Protein AF-A0A176YIU0-F1 (afdb_monomer_lite)

Radius of gyration: 16.41 Å; chains: 1; bounding box: 23×20×56 Å

Organism: NCBI:txid1505087

Foldseek 3Di:
DDDPDDPPPDPDPPPQDPPPDPADLVRLVVVLVVCVVPPDPVCVSVNVNSCVVVDDDDD

pLDDT: mean 72.68, std 15.43, range [45.75, 91.62]

Structure (mmCIF, N/CA/C/O backbone):
data_AF-A0A176YIU0-F1
#
_entry.id   AF-A0A176YIU0-F1
#
loop_
_atom_site.group_PDB
_atom_site.id
_atom_site.type_symbol
_atom_site.label_atom_id
_atom_site.label_alt_id
_atom_site.label_comp_id
_atom_site.label_asym_id
_atom_site.label_entity_id
_atom_site.label_seq_id
_atom_site.pdbx_PDB_ins_code
_atom_site.Cartn_x
_atom_site.Cartn_y
_atom_site.Cartn_z
_atom_site.occupancy
_atom_site.B_iso_or_equiv
_atom_site.auth_seq_id
_atom_site.auth_comp_id
_atom_site.auth_asym_id
_atom_site.auth_atom_id
_atom_site.pdbx_PDB_model_num
ATOM 1 N N . MET A 1 1 ? 7.509 -5.650 -44.341 1.00 46.62 1 MET A N 1
ATOM 2 C CA . MET A 1 1 ? 7.925 -5.512 -42.929 1.00 46.62 1 MET A CA 1
ATOM 3 C C . MET A 1 1 ? 7.026 -4.464 -42.291 1.00 46.62 1 MET A C 1
ATOM 5 O O . MET A 1 1 ? 7.029 -3.358 -42.823 1.00 46.62 1 MET A O 1
ATOM 9 N N . PRO A 1 2 ? 6.192 -4.766 -41.278 1.00 51.31 2 PRO A N 1
ATOM 10 C CA . PRO A 1 2 ? 5.351 -3.739 -40.680 1.00 51.31 2 PRO A CA 1
ATOM 11 C C . PRO A 1 2 ? 6.158 -2.963 -39.633 1.00 51.31 2 PRO A C 1
ATOM 13 O O . PRO A 1 2 ? 6.804 -3.549 -38.769 1.00 51.31 2 PRO A O 1
ATOM 16 N N . VAL A 1 3 ? 6.135 -1.637 -39.744 1.00 54.81 3 VAL A N 1
ATOM 17 C CA . VAL A 1 3 ? 6.639 -0.714 -38.724 1.00 54.81 3 VAL A CA 1
ATOM 18 C C . VAL A 1 3 ? 5.547 -0.588 -37.668 1.00 54.81 3 VAL A C 1
ATOM 20 O O . VAL A 1 3 ? 4.470 -0.071 -37.959 1.00 54.81 3 VAL A O 1
ATOM 23 N N . ILE A 1 4 ? 5.808 -1.090 -36.461 1.00 62.66 4 ILE A N 1
ATOM 24 C CA . ILE A 1 4 ? 4.954 -0.849 -35.299 1.00 62.66 4 ILE A CA 1
ATOM 25 C C . ILE A 1 4 ? 5.102 0.633 -34.944 1.00 62.66 4 ILE A C 1
ATOM 27 O O . ILE A 1 4 ? 6.127 1.052 -34.412 1.00 62.66 4 ILE A O 1
ATOM 31 N N . GLN A 1 5 ? 4.101 1.440 -35.293 1.00 56.66 5 GLN A N 1
ATOM 32 C CA . GLN A 1 5 ? 3.987 2.807 -34.796 1.00 56.66 5 GLN A CA 1
ATOM 33 C C . GLN A 1 5 ? 3.365 2.728 -33.406 1.00 56.66 5 GLN A C 1
ATOM 35 O O . GLN A 1 5 ? 2.185 2.411 -33.267 1.00 56.66 5 GLN A O 1
ATOM 40 N N . ILE A 1 6 ? 4.181 2.952 -32.379 1.00 59.38 6 ILE A N 1
ATOM 41 C CA . ILE A 1 6 ? 3.692 3.078 -31.010 1.00 59.38 6 ILE A CA 1
ATOM 42 C C . ILE A 1 6 ? 3.009 4.443 -30.909 1.00 59.38 6 ILE A C 1
ATOM 44 O O . ILE A 1 6 ? 3.659 5.487 -30.915 1.00 59.38 6 ILE A O 1
ATOM 48 N N . ASP A 1 7 ? 1.680 4.417 -30.890 1.00 52.12 7 ASP A N 1
ATOM 49 C CA . ASP A 1 7 ? 0.842 5.581 -30.635 1.00 52.12 7 ASP A CA 1
ATOM 50 C C . ASP A 1 7 ? 1.074 6.043 -29.189 1.00 52.12 7 ASP A C 1
ATOM 52 O O . ASP A 1 7 ? 0.623 5.419 -28.232 1.00 52.12 7 ASP A O 1
ATOM 56 N N . HIS A 1 8 ? 1.805 7.145 -29.023 1.00 57.06 8 HIS A N 1
ATOM 57 C CA . HIS A 1 8 ? 2.049 7.808 -27.736 1.00 57.06 8 HIS A CA 1
ATOM 58 C C . HIS A 1 8 ? 0.796 8.533 -27.187 1.00 57.06 8 HIS A C 1
ATOM 60 O O . HIS A 1 8 ? 0.909 9.465 -26.389 1.00 57.06 8 HIS A O 1
ATOM 66 N N . SER A 1 9 ? -0.411 8.122 -27.585 1.00 58.41 9 SER A N 1
ATOM 67 C CA . SER A 1 9 ? -1.660 8.825 -27.287 1.00 58.41 9 SER A CA 1
ATOM 68 C C . SER A 1 9 ? -2.529 8.046 -26.304 1.00 58.41 9 SER A C 1
ATOM 70 O O . SER A 1 9 ? -3.619 7.594 -26.635 1.00 58.41 9 SER A O 1
ATOM 72 N N . ARG A 1 10 ? -2.061 7.920 -25.058 1.00 52.69 10 ARG A N 1
ATOM 73 C CA . ARG A 1 10 ? -2.900 7.854 -23.845 1.00 52.69 10 ARG A CA 1
ATOM 74 C C . ARG A 1 10 ? -1.985 7.767 -22.633 1.00 52.69 10 ARG A C 1
ATOM 76 O O . ARG A 1 10 ? -1.645 6.687 -22.162 1.00 52.69 10 ARG A O 1
ATOM 83 N N . VAL A 1 11 ? -1.607 8.928 -22.103 1.00 52.88 11 VAL A N 1
ATOM 84 C CA . VAL A 1 11 ? -1.243 9.011 -20.688 1.00 52.88 11 VAL A CA 1
ATOM 85 C C . VAL A 1 11 ? -2.499 8.581 -19.938 1.00 52.88 11 VAL A C 1
ATOM 87 O O . VAL A 1 11 ? -3.476 9.329 -19.881 1.00 52.88 11 VAL A O 1
ATOM 90 N N . ALA A 1 12 ? -2.532 7.328 -19.484 1.00 59.72 12 ALA A N 1
ATOM 91 C CA . ALA A 1 12 ? -3.580 6.872 -18.591 1.00 59.72 12 ALA A CA 1
ATOM 92 C C . ALA A 1 12 ? -3.604 7.841 -17.399 1.00 59.72 12 ALA A C 1
ATOM 94 O O . ALA A 1 12 ? -2.527 8.228 -16.931 1.00 59.72 12 ALA A O 1
ATOM 95 N N . PRO A 1 13 ? -4.784 8.287 -16.931 1.00 53.84 13 PRO A N 1
ATOM 96 C CA . PRO A 1 13 ? -4.844 9.064 -15.706 1.00 53.84 13 PRO A CA 1
ATOM 97 C C . PRO A 1 13 ? -4.106 8.261 -14.640 1.00 53.84 13 PRO A C 1
ATOM 99 O O . PRO A 1 13 ? -4.399 7.081 -14.446 1.00 53.84 13 PRO A O 1
ATOM 102 N N . SER A 1 14 ? -3.083 8.875 -14.046 1.00 52.25 14 SER A N 1
ATOM 103 C CA . SER A 1 14 ? -2.297 8.255 -12.988 1.00 52.25 14 SER A CA 1
ATOM 104 C C . SER A 1 14 ? -3.274 7.741 -11.934 1.00 52.25 14 SER A C 1
ATOM 106 O O . SER A 1 14 ? -3.941 8.530 -11.274 1.00 52.25 14 SER A O 1
ATOM 108 N N . ILE A 1 15 ? -3.388 6.416 -11.824 1.00 55.66 15 ILE A N 1
ATOM 109 C CA . ILE A 1 15 ? -4.242 5.729 -10.839 1.00 55.66 15 ILE A CA 1
ATOM 110 C C . ILE A 1 15 ? -3.671 5.939 -9.424 1.00 55.66 15 ILE A C 1
ATOM 112 O O . ILE A 1 15 ? -4.303 5.623 -8.422 1.00 55.66 15 ILE A O 1
ATOM 116 N N . LEU A 1 16 ? -2.464 6.503 -9.333 1.00 51.41 16 LEU A N 1
ATOM 117 C CA . LEU A 1 16 ? -1.833 6.853 -8.077 1.00 51.41 16 LEU A CA 1
ATOM 118 C C . LEU A 1 16 ? -2.533 8.080 -7.475 1.00 51.41 16 LEU A C 1
ATOM 120 O O . LEU A 1 16 ? -2.655 9.096 -8.170 1.00 51.41 16 LEU A O 1
ATOM 124 N N . PRO A 1 17 ? -2.957 8.014 -6.198 1.00 52.12 17 PRO A N 1
ATOM 125 C CA . PRO A 1 17 ? -3.467 9.169 -5.475 1.00 52.12 17 PRO A CA 1
ATOM 126 C C . PRO A 1 17 ? -2.510 10.351 -5.641 1.00 52.12 17 PRO A C 1
ATOM 128 O O . PRO A 1 17 ? -1.296 10.195 -5.511 1.00 52.12 17 PRO A O 1
ATOM 131 N N . ALA A 1 18 ? -3.059 11.532 -5.934 1.00 53.38 18 ALA A N 1
ATOM 132 C CA . ALA A 1 18 ? -2.325 12.755 -6.278 1.00 53.38 18 ALA A CA 1
ATOM 133 C C . ALA A 1 18 ? -1.378 13.286 -5.179 1.00 53.38 18 ALA A C 1
ATOM 135 O O . ALA A 1 18 ? -0.728 14.308 -5.374 1.00 53.38 18 ALA A O 1
ATOM 136 N N . ASP A 1 19 ? -1.276 12.589 -4.051 1.00 53.62 19 ASP A N 1
ATOM 137 C CA . ASP A 1 19 ? -0.516 12.990 -2.878 1.00 53.62 19 ASP A CA 1
ATOM 138 C C . ASP A 1 19 ? 0.277 11.798 -2.333 1.00 53.62 19 ASP A C 1
ATOM 140 O O . ASP A 1 19 ? 0.194 11.454 -1.158 1.00 53.62 19 ASP A O 1
ATOM 144 N N . VAL A 1 20 ? 1.036 11.102 -3.191 1.00 57.72 20 VAL A N 1
ATOM 145 C CA . VAL A 1 20 ? 2.125 10.297 -2.635 1.00 57.72 20 VAL A CA 1
ATOM 146 C C . VAL A 1 20 ? 3.203 11.297 -2.231 1.00 57.72 20 VAL A C 1
ATOM 148 O O . VAL A 1 20 ? 3.817 11.889 -3.128 1.0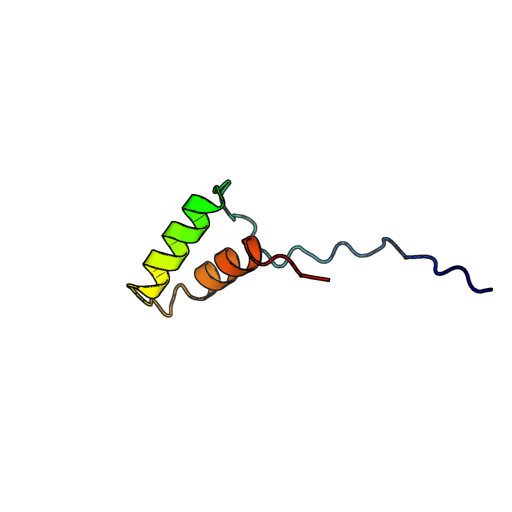0 57.72 20 VAL A O 1
ATOM 151 N N . PRO A 1 21 ? 3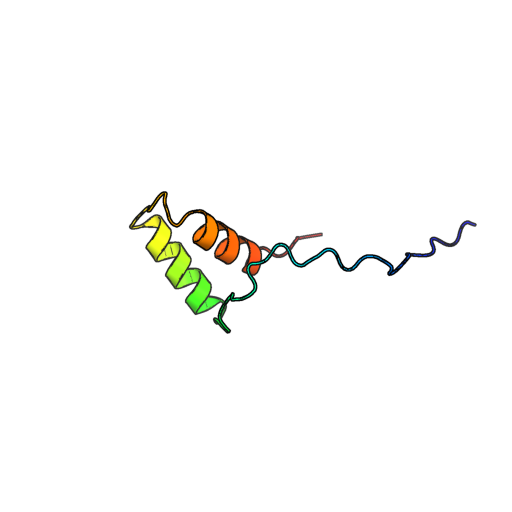.428 11.536 -0.923 1.00 60.84 21 PRO A N 1
ATOM 152 C CA . PRO A 1 21 ? 4.419 12.503 -0.481 1.00 60.84 21 PRO A CA 1
ATOM 153 C C . PRO A 1 21 ? 5.759 12.216 -1.167 1.00 60.84 21 PRO A C 1
ATOM 155 O O . PRO A 1 21 ? 6.038 11.082 -1.576 1.00 60.84 21 PRO A O 1
ATOM 158 N N . LYS A 1 22 ? 6.600 13.245 -1.329 1.00 67.75 22 LYS A N 1
ATOM 159 C CA . LYS A 1 22 ? 8.016 13.066 -1.691 1.00 67.75 22 LYS A CA 1
ATOM 160 C C . LYS A 1 22 ? 8.693 12.270 -0.573 1.00 67.75 22 LYS A C 1
ATOM 162 O O . LYS A 1 22 ? 9.304 12.840 0.317 1.00 67.75 22 LYS A O 1
ATOM 167 N N . LEU A 1 23 ? 8.491 10.966 -0.606 1.00 75.62 23 LEU A N 1
ATOM 168 C CA . LEU A 1 23 ? 8.925 10.004 0.376 1.00 75.62 23 LEU A CA 1
ATOM 169 C C . LEU A 1 23 ? 10.083 9.230 -0.246 1.00 75.62 23 LEU A C 1
ATOM 171 O O . LEU A 1 23 ? 9.971 8.793 -1.397 1.00 75.62 23 LEU A O 1
ATOM 175 N N . SER A 1 24 ? 11.188 9.094 0.479 1.00 83.50 24 SER A N 1
ATOM 176 C CA . SER A 1 24 ? 12.260 8.195 0.059 1.00 83.50 24 SER A CA 1
ATOM 177 C C . SER A 1 24 ? 11.765 6.747 0.068 1.00 83.50 24 SER A C 1
ATOM 179 O O . SER A 1 24 ? 10.819 6.409 0.786 1.00 83.50 24 SER A O 1
ATOM 181 N N . ASP A 1 25 ? 12.413 5.873 -0.696 1.00 84.50 25 ASP A N 1
ATOM 182 C CA . ASP A 1 25 ? 12.050 4.455 -0.743 1.00 84.50 25 ASP A CA 1
ATOM 183 C C . ASP A 1 25 ? 12.188 3.794 0.640 1.00 84.50 25 ASP A C 1
ATOM 185 O O . ASP A 1 25 ? 11.317 3.025 1.044 1.00 84.50 25 ASP A O 1
ATOM 189 N N . ASP A 1 26 ? 13.207 4.174 1.421 1.00 86.19 26 ASP A N 1
ATOM 190 C CA . ASP A 1 26 ? 13.400 3.705 2.803 1.00 86.19 26 ASP A CA 1
ATOM 191 C C . ASP A 1 26 ? 12.237 4.090 3.727 1.00 86.19 26 ASP A C 1
ATOM 193 O O . ASP A 1 26 ? 11.750 3.286 4.521 1.00 86.19 26 ASP A O 1
ATOM 197 N N . GLU A 1 27 ? 11.755 5.326 3.614 1.00 88.19 27 GLU A N 1
ATOM 198 C CA . GLU A 1 27 ? 10.607 5.805 4.383 1.00 88.19 27 GLU A CA 1
ATOM 199 C C . GLU A 1 27 ? 9.316 5.098 3.942 1.00 88.19 27 GLU A C 1
ATOM 201 O O . GLU A 1 27 ? 8.451 4.805 4.771 1.00 88.19 27 GLU A O 1
ATOM 206 N N . CYS A 1 28 ? 9.188 4.798 2.646 1.00 86.88 28 CYS A N 1
ATOM 207 C CA . CYS A 1 28 ? 8.081 4.020 2.096 1.00 86.88 28 CYS A CA 1
ATOM 208 C C . CYS A 1 28 ? 8.073 2.605 2.679 1.00 86.88 28 CYS A C 1
ATOM 210 O O . CYS A 1 28 ? 7.035 2.123 3.137 1.00 86.88 28 CYS A O 1
ATOM 212 N N . LEU A 1 29 ? 9.244 1.970 2.743 1.00 87.88 29 LEU A N 1
ATOM 213 C CA . LEU A 1 29 ? 9.411 0.645 3.322 1.00 87.88 29 LEU A CA 1
ATOM 214 C C . LEU A 1 29 ? 9.123 0.639 4.829 1.00 87.88 29 LEU A C 1
ATOM 216 O O . LEU A 1 29 ? 8.401 -0.235 5.303 1.00 87.88 29 LEU A O 1
ATOM 220 N N . ALA A 1 30 ? 9.603 1.637 5.577 1.00 89.00 30 ALA A N 1
ATOM 221 C CA . ALA A 1 30 ? 9.320 1.762 7.008 1.00 89.00 30 ALA A CA 1
ATOM 222 C C . ALA A 1 30 ? 7.811 1.880 7.294 1.00 89.00 30 ALA A C 1
ATOM 224 O O . ALA A 1 30 ? 7.300 1.257 8.227 1.00 89.00 30 ALA A O 1
ATOM 225 N N . ARG A 1 31 ? 7.072 2.628 6.461 1.00 87.00 31 ARG A N 1
ATOM 226 C CA . ARG A 1 31 ? 5.607 2.730 6.567 1.00 87.00 31 ARG A CA 1
ATOM 227 C C . ARG A 1 31 ? 4.900 1.419 6.236 1.00 87.00 31 ARG A C 1
ATOM 229 O O . ARG A 1 31 ? 3.933 1.081 6.912 1.00 87.00 31 ARG A O 1
ATOM 236 N N . LEU A 1 32 ? 5.386 0.672 5.243 1.00 89.25 32 LEU A N 1
ATOM 237 C CA . LEU A 1 32 ? 4.852 -0.653 4.915 1.00 89.25 32 LEU A CA 1
ATOM 238 C C . LEU A 1 32 ? 5.061 -1.651 6.053 1.00 89.25 32 LEU A C 1
ATOM 240 O O . LEU A 1 32 ? 4.123 -2.357 6.407 1.00 89.25 32 LEU A O 1
ATOM 244 N N . VAL A 1 33 ? 6.252 -1.677 6.659 1.00 91.62 33 VAL A N 1
ATOM 245 C CA . VAL A 1 33 ? 6.529 -2.519 7.835 1.00 91.62 33 VAL A CA 1
ATOM 246 C C . VAL A 1 33 ? 5.545 -2.191 8.954 1.00 91.62 33 VAL A C 1
ATOM 248 O O . VAL A 1 33 ? 4.890 -3.091 9.474 1.00 91.62 33 VAL A O 1
ATOM 251 N N . HIS A 1 34 ? 5.361 -0.905 9.254 1.00 88.06 34 HIS A N 1
ATOM 252 C CA . HIS A 1 34 ? 4.425 -0.483 10.289 1.00 88.06 34 HIS A CA 1
ATOM 253 C C . HIS A 1 34 ? 2.974 -0.898 9.989 1.00 88.06 34 HIS A C 1
ATOM 255 O O . HIS A 1 34 ? 2.264 -1.351 10.883 1.00 88.06 34 HIS A O 1
ATOM 261 N N . ALA A 1 35 ? 2.538 -0.797 8.731 1.00 87.81 35 ALA A N 1
ATOM 262 C CA . ALA A 1 35 ? 1.198 -1.215 8.322 1.00 87.81 35 ALA A CA 1
ATOM 263 C C . ALA A 1 35 ? 0.978 -2.739 8.411 1.00 87.81 35 ALA A C 1
ATOM 265 O O . ALA A 1 35 ? -0.152 -3.185 8.595 1.00 87.81 35 ALA A O 1
ATOM 266 N N . VAL A 1 36 ? 2.041 -3.543 8.299 1.00 87.38 36 VAL A N 1
ATOM 267 C CA . VAL A 1 36 ? 1.984 -4.998 8.516 1.00 87.38 36 VAL A CA 1
ATOM 268 C C . VAL A 1 36 ? 1.941 -5.336 10.009 1.00 87.38 36 VAL A C 1
ATOM 270 O O . VAL A 1 36 ? 1.231 -6.259 10.404 1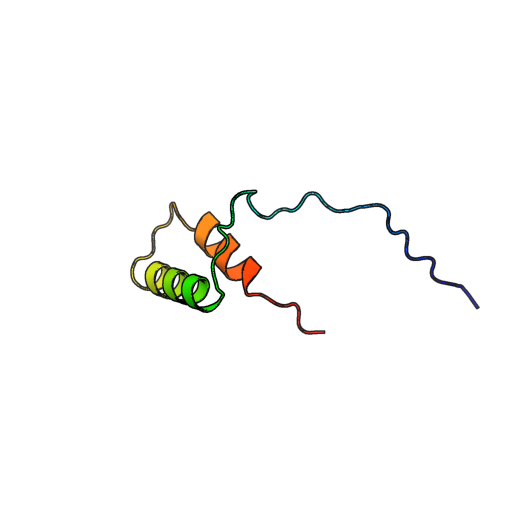.00 87.38 36 VAL A O 1
ATOM 273 N N . GLU A 1 37 ? 2.675 -4.598 10.844 1.00 90.38 37 GLU A N 1
ATOM 274 C CA . GLU A 1 37 ? 2.675 -4.780 12.303 1.00 90.38 37 GLU A CA 1
ATOM 275 C C . GLU A 1 37 ? 1.350 -4.362 12.951 1.00 90.38 37 GLU A C 1
ATOM 277 O O . GLU A 1 37 ? 0.897 -5.001 13.903 1.00 90.38 37 GLU A O 1
ATOM 282 N N . ALA A 1 38 ? 0.713 -3.317 12.420 1.00 89.12 38 ALA A N 1
ATOM 283 C CA . ALA A 1 38 ? -0.595 -2.832 12.844 1.00 89.12 38 ALA A CA 1
ATOM 284 C C . ALA A 1 38 ? -1.568 -2.796 11.651 1.00 89.12 38 ALA A C 1
ATOM 286 O O . ALA A 1 38 ? -1.796 -1.726 11.078 1.00 89.12 38 ALA A O 1
ATOM 287 N N . PRO A 1 39 ? -2.150 -3.951 11.268 1.00 85.19 39 PRO A N 1
ATOM 288 C CA . PRO A 1 39 ? -3.074 -4.025 10.148 1.00 85.19 39 PRO A CA 1
ATOM 289 C C . PRO A 1 39 ? -4.324 -3.189 10.411 1.00 85.19 39 PRO A C 1
ATOM 291 O O . PRO A 1 39 ? -5.081 -3.460 11.345 1.00 85.19 39 PRO A O 1
ATOM 294 N N . ASP A 1 40 ? -4.551 -2.202 9.552 1.00 84.75 40 ASP A N 1
ATOM 295 C CA . ASP A 1 40 ? -5.735 -1.353 9.580 1.00 84.75 40 ASP A CA 1
ATOM 296 C C . ASP A 1 40 ? -6.511 -1.520 8.262 1.00 84.75 40 ASP A C 1
ATOM 298 O O . ASP A 1 40 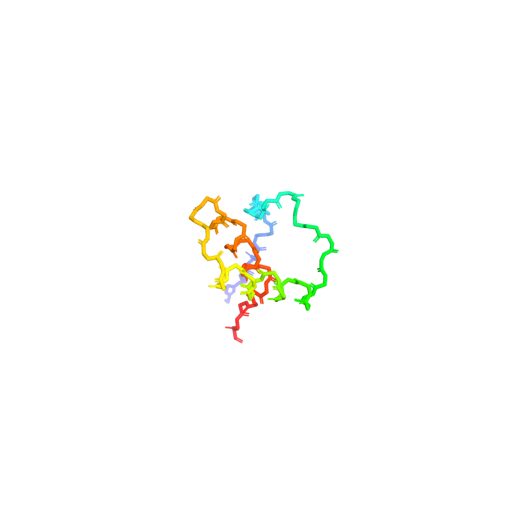? -6.005 -1.137 7.198 1.00 84.75 40 ASP A O 1
ATOM 302 N N . PRO A 1 41 ? -7.723 -2.109 8.296 1.00 84.56 41 PRO A N 1
ATOM 303 C CA . PRO A 1 41 ? -8.524 -2.323 7.097 1.00 84.56 41 PRO A CA 1
ATOM 304 C C . PRO A 1 41 ? -8.968 -1.012 6.432 1.00 84.56 41 PRO A C 1
ATOM 306 O O . PRO A 1 41 ? -9.230 -1.017 5.231 1.00 84.56 41 PRO A O 1
ATOM 309 N N . GLU A 1 42 ? -9.020 0.108 7.161 1.00 89.06 42 GLU A N 1
ATOM 310 C CA . GLU A 1 42 ? -9.377 1.420 6.604 1.00 89.06 42 GLU A CA 1
ATOM 311 C C . GLU A 1 42 ? -8.212 2.070 5.840 1.00 89.06 42 GLU A C 1
ATOM 313 O O . GLU A 1 42 ? -8.412 3.035 5.104 1.00 89.06 42 GLU A O 1
ATOM 318 N N . ARG A 1 43 ? -6.991 1.531 5.971 1.00 81.94 43 ARG A N 1
ATOM 319 C CA . ARG A 1 43 ? -5.766 2.065 5.348 1.00 81.94 43 ARG A CA 1
ATOM 320 C C . ARG A 1 43 ? -5.197 1.177 4.243 1.00 81.94 43 ARG A C 1
ATOM 322 O O . ARG A 1 43 ? -4.084 1.415 3.773 1.00 81.94 43 ARG A O 1
ATOM 329 N N . LEU A 1 44 ? -5.944 0.170 3.790 1.00 87.12 44 LEU A N 1
ATOM 330 C CA . LEU A 1 44 ? -5.489 -0.744 2.735 1.00 87.12 44 LEU A CA 1
ATOM 331 C C . LEU A 1 44 ? -5.175 -0.022 1.417 1.00 87.12 44 LEU A C 1
ATOM 333 O O . LEU A 1 44 ? -4.218 -0.395 0.742 1.00 87.12 44 LEU A O 1
ATOM 337 N N . ASP A 1 45 ? -5.913 1.039 1.082 1.00 84.38 45 ASP A N 1
ATOM 338 C CA . ASP A 1 45 ? -5.633 1.875 -0.092 1.00 84.38 45 ASP A CA 1
ATOM 339 C C . ASP A 1 45 ? -4.271 2.583 0.006 1.00 84.38 45 ASP A C 1
ATOM 341 O O . ASP A 1 45 ? -3.529 2.664 -0.976 1.00 84.38 45 ASP A O 1
ATOM 345 N N . GLU A 1 46 ? -3.897 3.046 1.202 1.00 83.06 46 GLU A N 1
ATOM 346 C CA . GLU A 1 46 ? -2.586 3.653 1.453 1.00 83.06 46 GLU A CA 1
ATOM 347 C C . GLU A 1 46 ? -1.469 2.614 1.293 1.00 83.06 46 GLU A C 1
ATOM 349 O O . GLU A 1 46 ? -0.470 2.870 0.621 1.00 83.06 46 GLU A O 1
ATOM 354 N N . VAL A 1 47 ? -1.657 1.413 1.849 1.00 87.06 47 VAL A N 1
ATOM 355 C CA . VAL A 1 47 ? -0.701 0.302 1.720 1.00 87.06 47 VAL A CA 1
ATOM 356 C C . VAL A 1 47 ? -0.528 -0.102 0.256 1.00 87.06 47 VAL A C 1
ATOM 358 O O . VAL A 1 47 ? 0.601 -0.257 -0.208 1.00 87.06 47 VAL A O 1
ATOM 361 N N . ALA A 1 48 ? -1.623 -0.216 -0.498 1.00 86.88 48 ALA A N 1
ATOM 362 C CA . ALA A 1 48 ? -1.580 -0.528 -1.922 1.00 86.88 48 ALA A CA 1
ATOM 363 C C . ALA A 1 48 ? -0.820 0.543 -2.722 1.00 86.88 48 ALA A C 1
ATOM 365 O O . ALA A 1 48 ? -0.017 0.201 -3.592 1.00 86.88 48 ALA A O 1
ATOM 366 N N . ALA A 1 49 ? -1.009 1.827 -2.400 1.00 82.94 49 ALA A N 1
ATOM 367 C CA . ALA A 1 49 ? -0.275 2.921 -3.032 1.00 82.94 49 ALA A CA 1
ATOM 368 C C . ALA A 1 49 ? 1.232 2.881 -2.712 1.00 82.94 49 ALA A C 1
ATOM 370 O O . ALA A 1 49 ? 2.055 3.078 -3.609 1.00 82.94 49 ALA A O 1
ATOM 371 N N . LEU A 1 50 ? 1.605 2.587 -1.461 1.00 85.50 50 LEU A N 1
ATOM 372 C CA . LEU A 1 50 ? 3.005 2.432 -1.046 1.00 85.50 50 LEU A CA 1
ATOM 373 C C . LEU A 1 50 ? 3.677 1.240 -1.750 1.00 85.50 50 LEU A C 1
ATOM 375 O O . LEU A 1 50 ? 4.797 1.369 -2.243 1.00 85.50 50 LEU A O 1
ATOM 379 N N . ILE A 1 51 ? 2.983 0.101 -1.868 1.00 86.38 51 ILE A N 1
ATOM 380 C CA . ILE A 1 51 ? 3.475 -1.064 -2.622 1.00 86.38 51 ILE A CA 1
ATOM 381 C C . ILE A 1 51 ? 3.629 -0.712 -4.102 1.00 86.38 51 ILE A C 1
ATOM 383 O O . ILE A 1 51 ? 4.683 -0.963 -4.677 1.00 86.38 51 ILE A O 1
ATOM 387 N N . GLY A 1 52 ? 2.613 -0.101 -4.716 1.00 84.12 52 GLY A N 1
ATOM 388 C CA . GLY A 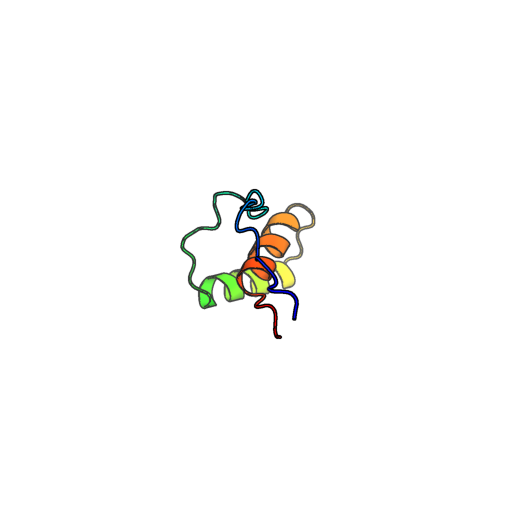1 52 ? 2.636 0.278 -6.130 1.00 84.12 52 GLY A CA 1
ATOM 389 C C . GLY A 1 52 ? 3.756 1.258 -6.484 1.00 84.12 52 GLY A C 1
ATOM 390 O O . GLY A 1 52 ? 4.222 1.270 -7.619 1.00 84.12 52 GLY A O 1
ATOM 391 N N . ARG A 1 53 ? 4.226 2.048 -5.514 1.00 83.12 53 ARG A N 1
ATOM 392 C CA . ARG A 1 53 ? 5.366 2.948 -5.692 1.00 83.12 53 ARG A CA 1
ATOM 393 C C . ARG A 1 53 ? 6.714 2.222 -5.712 1.00 83.12 53 ARG A C 1
ATOM 395 O O . ARG A 1 53 ? 7.586 2.623 -6.475 1.00 83.12 53 ARG A O 1
ATOM 402 N N . LEU A 1 54 ? 6.883 1.182 -4.893 1.00 82.56 54 LEU A N 1
ATOM 403 C CA . LEU A 1 54 ? 8.108 0.368 -4.852 1.00 82.56 54 LEU A CA 1
ATOM 404 C C . LEU A 1 54 ? 8.115 -0.753 -5.901 1.00 82.56 54 LEU A C 1
ATOM 406 O O . LEU A 1 54 ? 9.174 -1.263 -6.262 1.00 82.56 54 LEU A O 1
ATOM 410 N N . ALA A 1 55 ? 6.940 -1.166 -6.373 1.00 81.62 55 ALA A N 1
ATOM 411 C CA . ALA A 1 55 ? 6.792 -2.225 -7.354 1.00 81.62 55 ALA A CA 1
ATOM 412 C C . ALA A 1 55 ? 7.313 -1.770 -8.726 1.00 81.62 55 ALA A C 1
ATOM 414 O O . ALA A 1 55 ? 6.619 -1.110 -9.496 1.00 81.62 55 ALA A O 1
ATOM 415 N N . VAL A 1 56 ? 8.543 -2.165 -9.049 1.00 69.50 56 VAL A N 1
ATOM 416 C CA . VAL A 1 56 ? 9.081 -2.084 -10.409 1.00 69.50 56 VAL A CA 1
ATOM 417 C C . VAL A 1 56 ? 8.625 -3.322 -11.176 1.00 69.50 56 VAL A C 1
ATOM 419 O O . VAL A 1 56 ? 8.836 -4.449 -10.726 1.00 69.50 56 VAL A O 1
ATOM 422 N N . ALA A 1 57 ? 7.998 -3.123 -12.338 1.00 60.47 57 ALA A N 1
ATOM 423 C CA . ALA A 1 57 ? 7.753 -4.217 -13.270 1.00 60.47 57 ALA A CA 1
ATOM 424 C C . ALA A 1 57 ? 9.107 -4.774 -13.735 1.00 60.47 57 ALA A C 1
ATOM 426 O O . ALA A 1 57 ? 9.922 -4.043 -14.294 1.00 60.47 57 ALA A O 1
ATOM 427 N N . ILE A 1 58 ? 9.358 -6.050 -13.449 1.00 56.72 58 ILE A N 1
ATOM 428 C CA . ILE A 1 58 ? 10.567 -6.751 -13.881 1.00 56.72 58 ILE A CA 1
ATOM 429 C C . ILE A 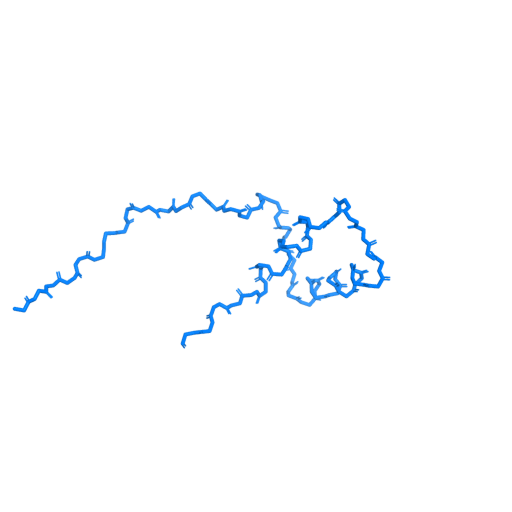1 58 ? 10.237 -7.396 -15.233 1.00 56.72 58 ILE A C 1
ATOM 431 O O . ILE A 1 58 ? 9.407 -8.305 -15.272 1.00 56.72 58 ILE A O 1
ATOM 435 N N . GLU A 1 59 ? 10.835 -6.892 -16.316 1.00 45.75 59 GLU A N 1
ATOM 436 C CA . GLU A 1 59 ? 10.750 -7.450 -17.681 1.00 45.75 59 GLU A CA 1
ATOM 437 C C . GLU A 1 59 ? 12.059 -8.128 -18.102 1.00 45.75 59 GLU A C 1
ATOM 439 O O . GLU A 1 59 ? 13.143 -7.611 -17.736 1.00 45.75 59 GLU A O 1
#

Sequence (59 aa):
MPVIQIDHSRVAPSILPADVPKLSDDECLARLVHAVEAPDPERLDEVAALIGRLAVAIE

Secondary structure (DSSP, 8-state):
---------------S-TT--S--HHHHHHHHHHHHHS--GGGHHHHHHHHHHH-----